Protein AF-A0A7C1R530-F1 (afdb_monomer)

Secondary structure (DSSP, 8-state):
--EEEEEEE-TTS-EEEEEEEE--SEEEEESSSS------S-GGGSPP-SSPPTT-EEEE---PPPP-TTS-HHHHHHHHHHHHHHTT-GGG-S--SS-TT----SS-EEEE--SS-EEEE-SS-EEEE-TT-EEEE-

Sequence (138 aa):
MSKRFVTGHNEEGKSIVAYKGDTSFQMWVTDRSPADNKDKNDAAKRKVRLEPPSNGSKFAYFQVFPEDPSRSVEDIEKETAAGFASIDADHCRPDTTRDPRMHTTKTVDYIILLEGEVTLLLDEEEVELKPFDVVVQR

Mean predicted aligned error: 3.33 Å

Foldseek 3Di:
DAKAWDWAADPVRDIDGLDIGHADQWRAKAQAPVGDRPDSDGRSPDQAAPDGHVNMDTDGDDDDDDDDPVDDQVNQLVVLCVVCVSRVRNVQPPDQPPHSNDGHDPDWDKDFAADDWDWDDDPPDIDIDDHGDIDTHD

Radius of gyration: 17.55 Å; Cα contacts (8 Å, |Δi|>4): 190; chains: 1; bounding box: 40×26×50 Å

Structure (mmCIF, N/CA/C/O backbone):
data_AF-A0A7C1R530-F1
#
_entry.id   AF-A0A7C1R530-F1
#
loop_
_atom_site.group_PDB
_atom_site.id
_atom_site.type_symbol
_atom_site.label_atom_id
_atom_site.label_alt_id
_atom_site.label_comp_id
_atom_site.label_asym_id
_atom_site.label_entity_id
_atom_site.label_seq_id
_atom_site.pdbx_PDB_ins_code
_atom_site.Cartn_x
_atom_site.Cartn_y
_atom_site.Cartn_z
_atom_site.occupancy
_atom_site.B_iso_or_equiv
_atom_site.auth_seq_id
_atom_site.auth_comp_id
_atom_site.auth_asym_id
_atom_site.auth_atom_id
_atom_site.pdbx_PDB_model_num
ATOM 1 N N . MET A 1 1 ? 10.768 -6.968 14.058 1.00 65.12 1 MET A N 1
ATOM 2 C CA . MET A 1 1 ? 9.602 -6.609 13.224 1.00 65.12 1 MET A CA 1
ATOM 3 C C . MET A 1 1 ? 8.843 -5.478 13.894 1.00 65.12 1 MET A C 1
ATOM 5 O O . MET A 1 1 ? 8.700 -5.505 15.116 1.00 65.12 1 MET A O 1
ATOM 9 N N . SER A 1 2 ? 8.412 -4.483 13.120 1.00 87.31 2 SER A N 1
ATOM 10 C CA . SER A 1 2 ? 7.569 -3.384 13.602 1.00 87.31 2 SER A CA 1
ATOM 11 C C . SER A 1 2 ? 6.180 -3.898 14.020 1.00 87.31 2 SER A C 1
ATOM 13 O O . SER A 1 2 ? 5.753 -4.982 13.623 1.00 87.31 2 SER A O 1
ATOM 15 N N . LYS A 1 3 ? 5.486 -3.151 14.886 1.00 94.19 3 LYS A N 1
ATOM 16 C CA . LYS A 1 3 ? 4.165 -3.523 15.421 1.00 94.19 3 LYS A CA 1
ATOM 17 C C . LYS A 1 3 ? 3.068 -2.644 14.825 1.00 94.19 3 LYS A C 1
ATOM 19 O O . LYS A 1 3 ? 3.285 -1.458 14.598 1.00 94.19 3 LYS A O 1
ATOM 24 N N . ARG A 1 4 ? 1.881 -3.222 14.637 1.00 95.44 4 ARG A N 1
ATOM 25 C CA . ARG A 1 4 ? 0.640 -2.532 14.269 1.00 95.44 4 ARG A CA 1
ATOM 26 C C . ARG A 1 4 ? -0.288 -2.464 15.478 1.00 95.44 4 ARG A C 1
ATOM 28 O O . ARG A 1 4 ? -0.547 -3.480 16.127 1.00 95.44 4 ARG A O 1
ATOM 35 N N . PHE A 1 5 ? -0.828 -1.280 15.738 1.00 95.88 5 PHE A N 1
ATOM 36 C CA . PHE A 1 5 ? -1.824 -1.044 16.778 1.00 95.88 5 PHE A CA 1
ATOM 37 C C . PHE A 1 5 ? -3.069 -0.439 16.137 1.00 95.88 5 PHE A C 1
ATOM 39 O O . PHE A 1 5 ? -2.961 0.520 15.378 1.00 95.88 5 PHE A O 1
ATOM 46 N N . VAL A 1 6 ? -4.236 -0.998 16.442 1.00 95.94 6 VAL A N 1
ATOM 47 C CA . VAL A 1 6 ? -5.533 -0.467 16.007 1.00 95.94 6 VAL A CA 1
ATOM 48 C C . VAL A 1 6 ? -6.269 0.009 17.244 1.00 95.94 6 VAL A C 1
ATOM 50 O O . VAL A 1 6 ? -6.357 -0.718 18.239 1.00 95.94 6 VAL A O 1
ATOM 53 N N . THR A 1 7 ? -6.775 1.233 17.194 1.00 96.12 7 THR A N 1
ATOM 54 C CA . THR A 1 7 ? -7.539 1.829 18.286 1.00 96.12 7 THR A CA 1
ATOM 55 C C . THR A 1 7 ? -9.036 1.604 18.094 1.00 96.12 7 THR A C 1
ATOM 57 O O . THR A 1 7 ? -9.510 1.292 17.005 1.00 96.12 7 THR A O 1
ATOM 60 N N . GLY A 1 8 ? -9.790 1.740 19.176 1.00 95.38 8 GLY A N 1
ATOM 61 C CA . GLY A 1 8 ? -11.247 1.685 19.168 1.00 95.38 8 GLY A CA 1
ATOM 62 C C . GLY A 1 8 ? -11.802 2.229 20.476 1.00 95.38 8 GLY A C 1
ATOM 63 O O . GLY A 1 8 ? -11.065 2.843 21.248 1.00 95.38 8 GLY A O 1
ATOM 64 N N . HIS A 1 9 ? -13.080 1.972 20.745 1.00 96.00 9 HIS A N 1
ATOM 65 C CA . HIS A 1 9 ? -13.728 2.350 22.000 1.00 96.00 9 HIS A CA 1
ATOM 66 C C . HIS A 1 9 ? -14.241 1.108 22.740 1.00 96.00 9 HIS A C 1
ATOM 68 O O . HIS A 1 9 ? -14.739 0.169 22.112 1.00 96.00 9 HIS A O 1
ATOM 74 N N . ASN A 1 10 ? -14.117 1.096 24.069 1.00 94.12 10 ASN A N 1
ATOM 75 C CA . ASN A 1 10 ? -14.762 0.091 24.919 1.00 94.12 10 ASN A CA 1
ATOM 76 C C . ASN A 1 10 ? -16.272 0.388 25.094 1.00 94.12 10 ASN A C 1
ATOM 78 O O . ASN A 1 10 ? -16.799 1.335 24.512 1.00 94.12 10 ASN A O 1
ATOM 82 N N . GLU A 1 11 ? -16.978 -0.410 25.900 1.00 95.00 11 GLU A N 1
ATOM 83 C CA . GLU A 1 11 ? -18.425 -0.245 26.146 1.00 95.00 11 GLU A CA 1
ATOM 84 C C . GLU A 1 11 ? -18.788 1.075 26.852 1.00 95.00 11 GLU A C 1
ATOM 86 O O . GLU A 1 11 ? -19.899 1.569 26.694 1.00 95.00 11 GLU A O 1
ATOM 91 N N . GLU A 1 12 ? -17.839 1.688 27.563 1.00 96.81 12 GLU A N 1
ATOM 92 C CA . GLU A 1 12 ? -17.991 2.999 28.212 1.00 96.81 12 GLU A CA 1
ATOM 93 C C . GLU A 1 12 ? -17.655 4.174 27.275 1.00 96.81 12 GLU A C 1
ATOM 95 O O . GLU A 1 12 ? -17.649 5.328 27.703 1.00 96.81 12 GLU A O 1
ATOM 100 N N . GLY A 1 13 ? -17.314 3.905 26.011 1.00 95.38 13 GLY A N 1
ATOM 101 C CA . GLY A 1 13 ? -16.901 4.933 25.056 1.00 95.38 13 GLY A CA 1
ATOM 102 C C . GLY A 1 13 ? -15.483 5.473 25.277 1.00 95.38 13 GLY A C 1
ATOM 103 O O . GLY A 1 13 ? -15.148 6.525 24.740 1.00 95.38 13 GLY A O 1
ATOM 104 N N . LYS A 1 14 ? -14.628 4.782 26.044 1.00 97.31 14 LYS A N 1
ATOM 105 C CA . LYS A 1 14 ? -13.222 5.169 26.260 1.00 97.31 14 LYS A CA 1
ATOM 106 C C . LYS A 1 14 ? -12.313 4.583 25.184 1.00 97.31 14 LYS A C 1
ATOM 108 O O . LYS A 1 14 ? -12.453 3.410 24.832 1.00 97.31 14 LYS A O 1
ATOM 113 N N . SER A 1 15 ? -11.349 5.374 24.714 1.00 96.88 15 SER A N 1
ATOM 114 C CA . SER A 1 15 ? -10.359 4.951 23.719 1.00 96.88 15 SER A CA 1
ATOM 115 C C . SER A 1 15 ? -9.428 3.865 24.260 1.00 96.88 15 SER A C 1
ATOM 117 O O . SER A 1 15 ? -8.864 4.003 25.345 1.00 96.88 15 SER A O 1
ATOM 119 N N . ILE A 1 16 ? -9.233 2.801 23.485 1.00 96.81 16 ILE A N 1
ATOM 120 C CA . ILE A 1 16 ? -8.387 1.650 23.831 1.00 96.81 16 ILE A CA 1
ATOM 121 C C . ILE A 1 16 ? -7.582 1.170 22.620 1.00 96.81 16 ILE A C 1
ATOM 123 O O . ILE A 1 16 ? -7.911 1.489 21.477 1.00 96.81 16 ILE A O 1
ATOM 127 N N . VAL A 1 17 ? -6.561 0.342 22.860 1.00 96.94 17 VAL A N 1
ATOM 128 C CA . VAL A 1 17 ? -5.971 -0.510 21.817 1.00 96.94 17 VAL A CA 1
ATOM 129 C C . VAL A 1 17 ? -6.893 -1.715 21.627 1.00 96.94 17 VAL A C 1
ATOM 131 O O . VAL A 1 17 ? -6.943 -2.598 22.479 1.00 96.94 17 VAL A O 1
ATOM 134 N N . ALA A 1 18 ? -7.636 -1.732 20.523 1.00 94.38 18 ALA A N 1
ATOM 135 C CA . ALA A 1 18 ? -8.553 -2.813 20.167 1.00 94.38 18 ALA A CA 1
ATOM 136 C C . ALA A 1 18 ? -7.820 -4.018 19.558 1.00 94.38 18 ALA A C 1
ATOM 138 O O . ALA A 1 18 ? -8.258 -5.156 19.713 1.00 94.38 18 ALA A O 1
ATOM 139 N N . TYR A 1 19 ? -6.685 -3.783 18.892 1.00 94.19 19 TYR A N 1
ATOM 140 C CA . TYR A 1 19 ? -5.850 -4.844 18.339 1.00 94.19 19 TYR A CA 1
ATOM 141 C C . TYR A 1 19 ? -4.363 -4.482 18.397 1.00 94.19 19 TYR A C 1
ATOM 143 O O . TYR A 1 19 ? -3.969 -3.345 18.130 1.00 94.19 19 TYR A O 1
ATOM 151 N N . LYS A 1 20 ? -3.534 -5.484 18.706 1.00 95.12 20 LYS A N 1
ATOM 152 C CA . LYS A 1 20 ? -2.071 -5.434 18.647 1.00 95.12 20 LYS A CA 1
ATOM 153 C C . LYS A 1 20 ? -1.582 -6.614 17.816 1.00 95.12 20 LYS A C 1
ATOM 155 O O . LYS A 1 20 ? -1.865 -7.760 18.157 1.00 95.12 20 LYS A O 1
ATOM 160 N N . GLY A 1 21 ? -0.806 -6.334 16.778 1.00 92.31 21 GLY A N 1
ATOM 161 C CA . GLY A 1 21 ? -0.208 -7.357 15.926 1.00 92.31 21 GLY A CA 1
ATOM 162 C C . GLY A 1 21 ? 1.085 -6.887 15.283 1.00 92.31 21 GLY A C 1
ATOM 163 O O . GLY A 1 21 ? 1.625 -5.835 15.632 1.00 92.31 21 GLY A O 1
ATOM 164 N N . ASP A 1 22 ? 1.593 -7.687 14.359 1.00 93.62 22 ASP A N 1
ATOM 165 C CA . ASP A 1 22 ? 2.741 -7.323 13.535 1.00 93.62 22 ASP A CA 1
ATOM 166 C C . ASP A 1 22 ? 2.301 -6.478 12.333 1.00 93.62 22 ASP A C 1
ATOM 168 O O . ASP A 1 22 ? 1.120 -6.443 11.963 1.00 93.62 22 ASP A O 1
ATOM 172 N N . THR A 1 23 ? 3.247 -5.738 11.761 1.00 93.38 23 THR A N 1
ATOM 173 C CA . THR A 1 23 ? 3.058 -5.084 10.465 1.00 93.38 23 THR A CA 1
ATOM 174 C C . THR A 1 23 ? 2.944 -6.128 9.356 1.00 93.38 23 THR A C 1
ATOM 176 O O . THR A 1 23 ? 3.496 -7.225 9.442 1.00 93.38 23 THR A O 1
ATOM 179 N N . SER A 1 24 ? 2.182 -5.804 8.316 1.00 92.62 24 SER A N 1
ATOM 180 C CA . SER A 1 24 ? 2.013 -6.654 7.137 1.00 92.62 24 SER A CA 1
ATOM 181 C C . SER A 1 24 ? 1.786 -5.785 5.904 1.00 92.62 24 SER A C 1
ATOM 183 O O . SER A 1 24 ? 1.540 -4.588 6.051 1.00 92.62 24 SER A O 1
ATOM 185 N N . PHE A 1 25 ? 1.816 -6.385 4.710 1.00 93.94 25 PHE A N 1
ATOM 186 C CA . PHE A 1 25 ? 1.583 -5.664 3.454 1.00 93.94 25 PHE A CA 1
ATOM 187 C C . PHE A 1 25 ? 0.311 -4.804 3.490 1.00 93.94 25 PHE A C 1
ATOM 189 O O . PHE A 1 25 ? 0.342 -3.627 3.145 1.00 93.94 25 PHE A O 1
ATOM 196 N N . GLN A 1 26 ? -0.806 -5.378 3.944 1.00 95.94 26 GLN A N 1
ATOM 197 C CA . GLN A 1 26 ? -2.083 -4.684 4.088 1.00 95.94 26 GLN A CA 1
ATOM 198 C C . GLN A 1 26 ? -2.278 -4.272 5.547 1.00 95.94 26 GLN A C 1
ATOM 200 O O . GLN A 1 26 ? -2.448 -5.114 6.423 1.00 95.94 26 GLN A O 1
ATOM 205 N N . MET A 1 27 ? -2.275 -2.972 5.820 1.00 96.25 27 MET A N 1
ATOM 206 C CA . MET A 1 27 ? -2.340 -2.452 7.186 1.00 96.25 27 MET A CA 1
ATOM 207 C C . MET A 1 27 ? -3.760 -2.088 7.610 1.00 96.25 27 MET A C 1
ATOM 209 O O . MET A 1 27 ? -4.125 -2.336 8.762 1.00 96.25 27 MET A O 1
ATOM 213 N N . TRP A 1 28 ? -4.560 -1.526 6.700 1.00 97.12 28 TRP A N 1
ATOM 214 C CA . TRP A 1 28 ? -5.978 -1.230 6.919 1.00 97.12 28 TRP A CA 1
ATOM 215 C C . TRP A 1 28 ? -6.709 -1.013 5.590 1.00 97.12 28 TRP A C 1
ATOM 217 O O . TRP A 1 28 ? -6.091 -0.609 4.606 1.00 97.12 28 TRP A O 1
ATOM 227 N N . VAL A 1 29 ? -8.021 -1.250 5.564 1.00 97.56 29 VAL A N 1
ATOM 228 C CA . VAL A 1 29 ? -8.885 -0.980 4.405 1.00 97.56 29 VAL A CA 1
ATOM 229 C C . VAL A 1 29 ? -10.197 -0.382 4.903 1.00 97.56 29 VAL A C 1
ATOM 231 O O . VAL A 1 29 ? -10.737 -0.835 5.910 1.00 97.56 29 VAL A O 1
ATOM 234 N N . THR A 1 30 ? -10.719 0.617 4.201 1.00 97.38 30 THR A N 1
ATOM 235 C CA . THR A 1 30 ? -12.069 1.142 4.419 1.00 97.38 30 THR A CA 1
ATOM 236 C C . THR A 1 30 ? -12.903 0.932 3.165 1.00 97.38 30 THR A C 1
ATOM 238 O O . THR A 1 30 ? -12.395 1.031 2.051 1.00 97.38 30 THR A O 1
ATOM 241 N N . ASP A 1 31 ? -14.187 0.632 3.345 1.00 96.06 31 ASP A N 1
ATOM 242 C CA . ASP A 1 31 ? -15.103 0.361 2.231 1.00 96.06 31 ASP A CA 1
ATOM 243 C C . ASP A 1 31 ? -15.744 1.629 1.652 1.00 96.06 31 ASP A C 1
ATOM 245 O O . ASP A 1 31 ? -16.386 1.579 0.609 1.00 96.06 31 ASP A O 1
ATOM 249 N N . ARG A 1 32 ? -15.604 2.768 2.341 1.00 95.94 32 ARG A N 1
ATOM 250 C CA . ARG A 1 32 ? -16.170 4.053 1.928 1.00 95.94 32 ARG A CA 1
ATOM 251 C C . ARG A 1 32 ? -15.466 5.234 2.593 1.00 95.94 32 ARG A C 1
ATOM 253 O O . ARG A 1 32 ? -14.871 5.092 3.660 1.00 95.94 32 ARG A O 1
ATOM 260 N N . SER A 1 33 ? -15.674 6.412 2.020 1.00 94.94 33 SER A N 1
ATOM 261 C CA . SER A 1 33 ? -15.358 7.712 2.592 1.00 94.94 33 SER A CA 1
ATOM 262 C C . SER A 1 33 ? -16.648 8.544 2.692 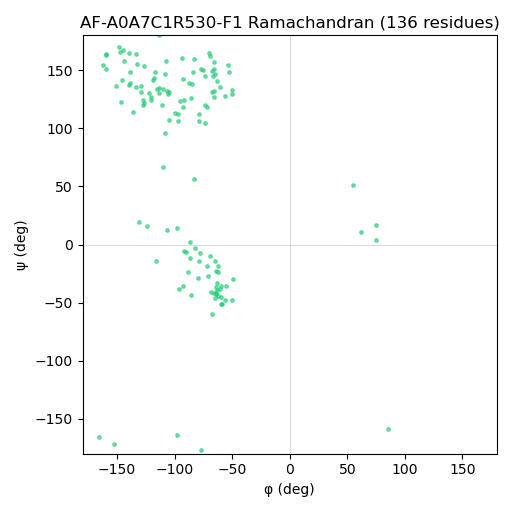1.00 94.94 33 SER A C 1
ATOM 264 O O . SER A 1 33 ? -17.333 8.702 1.675 1.00 94.94 33 SER A O 1
ATOM 266 N N . PRO A 1 34 ? -17.029 9.052 3.884 1.00 95.88 34 PRO A N 1
ATOM 267 C CA . PRO A 1 34 ? -16.352 8.895 5.178 1.00 95.88 34 PRO A CA 1
ATOM 268 C C . PRO A 1 34 ? -16.361 7.454 5.717 1.00 95.88 34 PRO A C 1
ATOM 270 O O . PRO A 1 34 ? -17.346 6.726 5.563 1.00 95.88 34 PRO A O 1
ATOM 273 N N . ALA A 1 35 ? -15.272 7.066 6.386 1.00 95.62 35 ALA A N 1
ATOM 274 C CA . ALA A 1 35 ? -15.081 5.720 6.927 1.00 95.62 35 ALA A CA 1
ATOM 275 C C . ALA A 1 35 ? -16.077 5.366 8.049 1.00 95.62 35 ALA A C 1
ATOM 277 O O . ALA A 1 35 ? -16.539 6.231 8.796 1.00 95.62 35 ALA A O 1
ATOM 278 N N . ASP A 1 36 ? -16.386 4.072 8.188 1.00 93.38 36 ASP A N 1
ATOM 279 C CA . ASP A 1 36 ? -17.129 3.531 9.330 1.00 93.38 36 ASP A CA 1
ATOM 280 C C . ASP A 1 36 ? -16.167 2.962 10.378 1.00 93.38 36 ASP A C 1
ATOM 282 O O . ASP A 1 36 ? -15.519 1.946 10.145 1.00 93.38 36 ASP A O 1
ATOM 286 N N . ASN A 1 37 ? -16.097 3.602 11.544 1.00 93.31 37 ASN A N 1
ATOM 287 C CA . ASN A 1 37 ? -15.233 3.175 12.650 1.00 93.31 37 ASN A CA 1
ATOM 288 C C . ASN A 1 37 ? -15.986 2.358 13.717 1.00 93.31 37 ASN A C 1
ATOM 290 O O . ASN A 1 37 ? -15.495 2.210 14.837 1.00 93.31 37 ASN A O 1
ATOM 294 N N . LYS A 1 38 ? -17.206 1.883 13.419 1.00 89.38 38 LYS A N 1
ATOM 295 C CA . LYS A 1 38 ? -17.996 1.049 14.342 1.00 89.38 38 LYS A CA 1
ATOM 296 C C . LYS A 1 38 ? -17.703 -0.440 14.194 1.00 89.38 38 LYS A C 1
ATOM 298 O O . LYS A 1 38 ? -17.954 -1.192 15.136 1.00 89.38 38 LYS A O 1
ATOM 303 N N . ASP A 1 39 ? -17.208 -0.864 13.032 1.00 85.88 39 ASP A N 1
ATOM 304 C CA . ASP A 1 39 ? -16.796 -2.248 12.823 1.00 85.88 39 ASP A CA 1
ATOM 305 C C . ASP A 1 39 ? -15.589 -2.566 13.717 1.00 85.88 39 ASP A C 1
ATOM 307 O O . ASP A 1 39 ? -14.590 -1.849 13.730 1.00 85.88 39 ASP A O 1
ATOM 311 N N . LYS A 1 40 ? -15.709 -3.639 14.502 1.00 87.75 40 LYS A N 1
ATOM 312 C CA . LYS A 1 40 ? -14.666 -4.107 15.424 1.00 87.75 40 LYS A CA 1
ATOM 313 C C . LYS A 1 40 ? -13.738 -5.133 14.773 1.00 87.75 40 LYS A C 1
ATOM 315 O O . LYS A 1 40 ? -12.774 -5.567 15.404 1.00 87.75 40 LYS A O 1
ATOM 320 N N . ASN A 1 41 ? -14.031 -5.554 13.544 1.00 90.31 41 ASN A N 1
ATOM 321 C CA . ASN A 1 41 ? -13.192 -6.484 12.812 1.00 90.31 41 ASN A CA 1
ATOM 322 C C . ASN A 1 41 ? -11.917 -5.803 12.314 1.00 90.31 41 ASN A C 1
ATOM 324 O O . ASN A 1 41 ? -11.899 -4.643 11.910 1.00 90.31 41 ASN A O 1
ATOM 328 N N . ASP A 1 42 ? -10.831 -6.568 12.302 1.00 92.62 42 ASP A N 1
ATOM 329 C CA . ASP A 1 42 ? -9.565 -6.117 11.741 1.00 92.62 42 ASP A CA 1
ATOM 330 C C . ASP A 1 42 ? -9.645 -6.103 10.212 1.00 92.62 42 ASP A C 1
ATOM 332 O O . ASP A 1 42 ? -9.580 -7.151 9.558 1.00 92.62 42 ASP A O 1
ATOM 336 N N . ALA A 1 43 ? -9.762 -4.904 9.644 1.00 94.44 43 ALA A N 1
ATOM 337 C CA . ALA A 1 43 ? -9.925 -4.720 8.213 1.00 94.44 43 ALA A CA 1
ATOM 338 C C . ALA A 1 43 ? -8.735 -5.236 7.394 1.00 94.44 43 ALA A C 1
ATOM 340 O O . ALA A 1 43 ? -8.915 -5.503 6.212 1.00 94.44 43 ALA A O 1
ATOM 341 N N . ALA A 1 44 ? -7.555 -5.444 7.987 1.00 93.94 44 ALA A N 1
ATOM 342 C CA . ALA A 1 44 ? -6.420 -6.026 7.273 1.00 93.94 44 ALA A CA 1
ATOM 343 C C . ALA A 1 44 ? -6.572 -7.523 6.971 1.00 93.94 44 ALA A C 1
ATOM 345 O O . ALA A 1 44 ? -5.884 -8.020 6.085 1.00 93.94 44 ALA A O 1
ATOM 346 N N . LYS A 1 45 ? -7.470 -8.244 7.660 1.00 93.06 45 LYS A N 1
ATOM 347 C CA . LYS A 1 45 ? -7.660 -9.697 7.474 1.00 93.06 45 LYS A CA 1
ATOM 348 C C . LYS A 1 45 ? -8.474 -10.073 6.234 1.00 93.06 45 LYS A C 1
ATOM 350 O O . LYS A 1 45 ? -8.606 -11.258 5.933 1.00 93.06 45 LYS A O 1
ATOM 355 N N . ARG A 1 46 ? -9.056 -9.096 5.535 1.00 93.50 46 ARG A N 1
ATOM 356 C CA . ARG A 1 46 ? -9.798 -9.335 4.288 1.00 93.50 46 ARG A CA 1
ATOM 357 C C . ARG A 1 46 ? -8.853 -9.750 3.154 1.00 93.50 46 ARG A C 1
ATOM 359 O O . ARG A 1 46 ? -7.649 -9.504 3.235 1.00 93.50 46 ARG A O 1
ATOM 366 N N . LYS A 1 47 ? -9.402 -10.345 2.084 1.00 94.69 47 LYS A N 1
ATOM 367 C CA . LYS A 1 47 ? -8.634 -10.719 0.879 1.00 94.69 47 LYS A CA 1
ATOM 368 C C . LYS A 1 47 ? -7.812 -9.518 0.400 1.00 94.69 47 LYS A C 1
ATOM 370 O O . LYS A 1 47 ? -8.357 -8.427 0.247 1.00 94.69 47 LYS A O 1
ATOM 375 N N . VAL A 1 48 ? -6.519 -9.735 0.170 1.00 95.94 48 VAL A N 1
ATOM 376 C CA . VAL A 1 48 ? -5.629 -8.700 -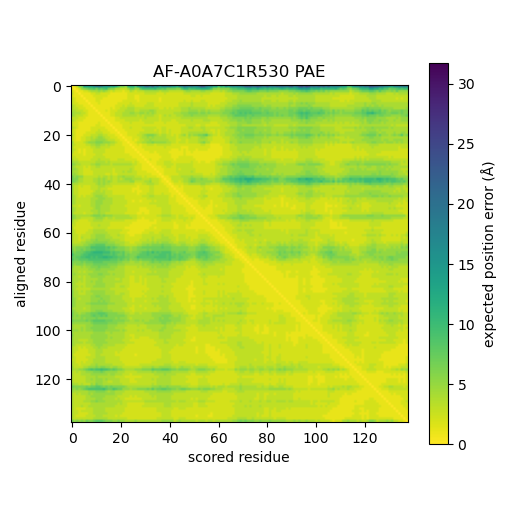0.361 1.00 95.94 48 VAL A CA 1
ATOM 377 C C . VAL A 1 48 ? -6.030 -8.385 -1.801 1.00 95.94 48 VAL A C 1
ATOM 379 O O . VAL A 1 48 ? -6.230 -9.279 -2.622 1.00 95.94 48 VAL A O 1
ATOM 382 N N . ARG A 1 49 ? -6.159 -7.092 -2.078 1.00 96.25 49 ARG A N 1
ATOM 383 C CA . ARG A 1 49 ? -6.422 -6.486 -3.389 1.00 96.25 49 ARG A CA 1
ATOM 384 C C . ARG A 1 49 ? -5.357 -5.434 -3.640 1.00 96.25 49 ARG A C 1
ATOM 386 O O . ARG A 1 49 ? -4.836 -4.887 -2.666 1.00 96.25 49 ARG A O 1
ATOM 393 N N . LEU A 1 50 ? -5.038 -5.127 -4.895 1.00 95.94 50 LEU A N 1
ATOM 394 C CA . LEU A 1 50 ? -4.185 -3.975 -5.196 1.00 95.94 50 LEU A CA 1
ATOM 395 C C . LEU A 1 50 ? -4.925 -2.675 -4.858 1.00 95.94 50 LEU A C 1
ATOM 397 O O . LEU A 1 50 ? -4.493 -1.944 -3.965 1.00 95.94 50 LEU A O 1
ATOM 401 N N . GLU A 1 51 ? -6.071 -2.475 -5.508 1.00 96.75 51 GLU A N 1
ATOM 402 C CA . GLU A 1 51 ? -6.950 -1.317 -5.361 1.00 96.75 51 GLU A CA 1
ATOM 403 C C . GLU A 1 51 ? -7.792 -1.380 -4.070 1.00 96.75 51 GLU A C 1
ATOM 405 O O . GLU A 1 51 ? -8.127 -2.471 -3.587 1.00 96.75 51 GLU A O 1
ATOM 410 N N . PRO A 1 52 ? -8.164 -0.224 -3.493 1.00 96.88 52 PRO A N 1
ATOM 411 C CA . PRO A 1 52 ? -9.166 -0.169 -2.438 1.00 96.88 52 PRO A CA 1
ATOM 412 C C . PRO A 1 52 ? -10.575 -0.484 -2.983 1.00 96.88 52 PRO A C 1
ATOM 414 O O . PRO A 1 52 ? -10.813 -0.413 -4.190 1.00 96.88 52 PRO A O 1
ATOM 417 N N . PRO A 1 53 ? -11.551 -0.776 -2.102 1.00 96.25 53 PRO A N 1
ATOM 418 C CA . PRO A 1 53 ? -12.964 -0.765 -2.474 1.00 96.25 53 PRO A CA 1
ATOM 419 C C . PRO A 1 53 ? -13.377 0.565 -3.121 1.00 96.25 53 PRO A C 1
ATOM 421 O O . PRO A 1 53 ? -12.796 1.615 -2.835 1.00 96.25 53 PRO A O 1
ATOM 424 N N . SER A 1 54 ? -14.417 0.545 -3.958 1.00 95.19 54 SER A N 1
ATOM 425 C CA . SER A 1 54 ? -14.941 1.762 -4.589 1.00 95.19 54 SER A CA 1
ATOM 426 C C . SER A 1 54 ? -15.337 2.807 -3.539 1.00 95.19 54 SER A C 1
ATOM 428 O O . SER A 1 54 ? -16.104 2.507 -2.630 1.00 95.19 54 SER A O 1
ATOM 430 N N . ASN A 1 55 ? -14.833 4.039 -3.685 1.00 95.19 55 ASN A N 1
ATOM 431 C CA . ASN A 1 55 ? -14.988 5.136 -2.715 1.00 95.19 55 ASN A CA 1
ATOM 432 C C . ASN A 1 55 ? -14.360 4.862 -1.328 1.00 95.19 55 ASN A C 1
ATOM 434 O O . ASN A 1 55 ? -14.619 5.599 -0.382 1.00 95.19 55 ASN A O 1
ATOM 438 N N . GLY A 1 56 ? -13.563 3.805 -1.188 1.00 97.06 56 GLY A N 1
ATOM 439 C CA . GLY A 1 56 ? -12.864 3.425 0.033 1.00 97.06 56 GLY A CA 1
ATOM 440 C C . GLY A 1 56 ? -11.411 3.894 0.068 1.00 97.06 56 GLY A C 1
ATOM 441 O O . GLY A 1 56 ? -10.982 4.746 -0.708 1.00 97.06 56 GLY A O 1
ATOM 442 N N . SER A 1 57 ? -10.634 3.313 0.978 1.00 97.62 57 SER A N 1
ATOM 443 C CA . SER A 1 57 ? -9.194 3.556 1.083 1.00 97.62 57 SER A CA 1
ATOM 444 C C . SER A 1 57 ? -8.444 2.295 1.485 1.00 97.62 57 SER A C 1
ATOM 446 O O . SER A 1 57 ? -9.010 1.377 2.080 1.00 97.62 57 SER A O 1
ATOM 448 N N . LYS A 1 58 ? -7.149 2.254 1.177 1.00 97.62 58 LYS A N 1
ATOM 449 C CA . LYS A 1 58 ? -6.236 1.189 1.585 1.00 97.62 58 LYS A CA 1
ATOM 450 C C . LYS A 1 58 ? -4.962 1.823 2.121 1.00 97.62 58 LYS A C 1
ATOM 452 O O . LYS A 1 58 ? -4.426 2.748 1.525 1.00 97.62 58 LYS A O 1
ATOM 457 N N . PHE A 1 59 ? -4.479 1.301 3.238 1.00 97.62 59 PHE A N 1
ATOM 458 C CA . PHE A 1 59 ? -3.166 1.615 3.779 1.00 97.62 59 PHE A CA 1
ATOM 459 C C . PHE A 1 59 ? -2.286 0.374 3.645 1.00 97.62 59 PHE A C 1
ATOM 461 O O . PHE A 1 59 ? -2.628 -0.689 4.175 1.00 97.62 59 PHE A O 1
ATOM 468 N N . ALA A 1 60 ? -1.178 0.503 2.918 1.00 96.44 60 ALA A N 1
ATOM 469 C CA . ALA A 1 60 ? -0.210 -0.563 2.696 1.00 96.44 60 ALA A CA 1
ATOM 470 C C . ALA A 1 60 ? 1.155 -0.202 3.293 1.00 96.44 60 ALA A C 1
ATOM 472 O O . ALA A 1 60 ? 1.529 0.967 3.341 1.00 96.44 60 ALA A O 1
ATOM 473 N N . TYR A 1 61 ? 1.885 -1.218 3.746 1.00 95.56 61 TYR A N 1
ATOM 474 C CA . TYR A 1 61 ? 3.240 -1.094 4.277 1.00 95.56 61 TYR A CA 1
ATOM 475 C C . TYR A 1 61 ? 4.088 -2.224 3.712 1.00 95.56 61 TYR A C 1
ATOM 477 O O . TYR A 1 61 ? 3.839 -3.392 4.005 1.00 95.56 61 TYR A O 1
ATOM 485 N N . PHE A 1 62 ? 5.077 -1.898 2.892 1.00 94.69 62 PHE A N 1
ATOM 486 C CA . PHE A 1 62 ? 5.862 -2.905 2.196 1.00 94.69 62 PHE A CA 1
ATOM 487 C C . PHE A 1 62 ? 7.299 -2.457 1.993 1.00 94.69 62 PHE A C 1
ATOM 489 O O . PHE A 1 62 ? 7.636 -1.289 2.165 1.00 94.69 62 PHE A O 1
ATOM 496 N N . GLN A 1 63 ? 8.131 -3.429 1.648 1.00 93.81 63 GLN A N 1
ATOM 497 C CA . GLN A 1 63 ? 9.528 -3.231 1.326 1.00 93.81 63 GLN A CA 1
ATOM 498 C C . GLN A 1 63 ? 9.729 -3.565 -0.147 1.00 93.81 63 GLN A C 1
ATOM 500 O O . GLN A 1 63 ? 9.232 -4.586 -0.627 1.00 93.81 63 GLN A O 1
ATOM 505 N N . VAL A 1 64 ? 10.466 -2.708 -0.842 1.00 93.56 64 VAL A N 1
ATOM 506 C CA . VAL A 1 64 ? 11.022 -3.018 -2.156 1.00 93.56 64 VAL A CA 1
ATOM 507 C C . VAL A 1 64 ? 12.411 -3.595 -1.916 1.00 93.56 64 VAL A C 1
ATOM 509 O O . VAL A 1 64 ? 13.221 -2.998 -1.207 1.00 93.56 64 VAL A O 1
ATOM 512 N N . PHE A 1 65 ? 12.659 -4.794 -2.433 1.00 92.19 65 PHE A N 1
ATOM 513 C CA . PHE A 1 65 ? 13.984 -5.402 -2.365 1.00 92.19 65 PHE A CA 1
ATOM 514 C C . PHE A 1 65 ? 14.847 -4.890 -3.522 1.00 92.19 65 PHE A C 1
ATOM 516 O O . PHE A 1 65 ? 14.296 -4.624 -4.593 1.00 92.19 65 PHE A O 1
ATOM 523 N N . PRO A 1 66 ? 16.174 -4.770 -3.331 1.00 91.81 66 PRO A N 1
ATOM 524 C CA . PRO A 1 66 ? 17.089 -4.458 -4.420 1.00 91.81 66 PRO A CA 1
ATOM 525 C C . PRO A 1 66 ? 16.909 -5.419 -5.592 1.00 91.81 66 PRO A C 1
ATOM 527 O O . PRO A 1 66 ? 16.575 -6.593 -5.401 1.00 91.81 66 PRO A O 1
ATOM 530 N N . GLU A 1 67 ? 17.152 -4.921 -6.799 1.00 89.62 67 GLU A N 1
ATOM 531 C CA . GLU A 1 67 ? 17.101 -5.761 -7.986 1.00 89.62 67 GLU A CA 1
ATOM 532 C C . GLU A 1 67 ? 18.173 -6.850 -7.933 1.00 89.62 67 GLU A C 1
ATOM 534 O O . GLU A 1 67 ? 19.306 -6.621 -7.504 1.00 89.62 67 GLU A O 1
ATOM 539 N N . ASP A 1 68 ? 17.803 -8.048 -8.381 1.00 91.62 68 ASP A N 1
ATOM 540 C CA . ASP A 1 68 ? 18.736 -9.152 -8.556 1.00 91.62 68 ASP A CA 1
ATOM 541 C C . ASP A 1 68 ? 19.165 -9.201 -10.031 1.00 91.62 68 ASP A C 1
ATOM 543 O O . ASP A 1 68 ? 18.373 -9.633 -10.877 1.00 91.62 68 ASP A O 1
ATOM 547 N N . PRO A 1 69 ? 20.402 -8.786 -10.360 1.00 91.00 69 PRO A N 1
ATOM 548 C CA . PRO A 1 69 ? 20.867 -8.693 -11.742 1.00 91.00 69 PRO A CA 1
ATOM 549 C C . PRO A 1 69 ? 21.040 -10.062 -12.412 1.00 91.00 69 PRO A C 1
ATOM 551 O O . PRO A 1 69 ? 21.280 -10.126 -13.615 1.00 91.00 69 PRO A O 1
ATOM 554 N N . SER A 1 70 ? 20.958 -11.164 -11.657 1.00 94.12 70 SER A N 1
ATOM 555 C CA . SER A 1 70 ? 21.029 -12.517 -12.217 1.00 94.12 70 SER A CA 1
ATOM 556 C C . SER A 1 70 ? 19.714 -12.978 -12.851 1.00 94.12 70 SER A C 1
ATOM 558 O O . SER A 1 70 ? 19.698 -13.970 -13.583 1.00 94.12 70 SER A O 1
ATOM 560 N N . ARG A 1 71 ? 18.610 -12.274 -12.582 1.00 93.00 71 ARG A N 1
ATOM 561 C CA . ARG A 1 71 ? 17.276 -12.643 -13.055 1.00 93.00 71 ARG A CA 1
ATOM 562 C C . ARG A 1 71 ? 17.021 -12.114 -14.459 1.00 93.00 71 ARG A C 1
ATOM 564 O O . ARG A 1 71 ? 17.338 -10.970 -14.773 1.00 93.00 71 ARG A O 1
ATOM 571 N N . SER A 1 72 ? 16.404 -12.941 -15.300 1.00 94.50 72 SER A N 1
ATOM 572 C CA . SER A 1 72 ? 15.991 -12.512 -16.635 1.00 94.50 72 SER A CA 1
ATOM 573 C C . SER A 1 72 ? 14.746 -11.619 -16.566 1.00 94.50 72 SER A C 1
ATOM 575 O O . SER A 1 72 ? 13.893 -11.784 -15.691 1.00 94.50 72 SER A O 1
ATOM 577 N N . VAL A 1 73 ? 14.612 -10.694 -17.521 1.00 91.94 73 VAL A N 1
ATOM 578 C CA . VAL A 1 73 ? 13.413 -9.845 -17.648 1.00 91.94 73 VAL A CA 1
ATOM 579 C C . VAL A 1 73 ? 12.157 -10.694 -17.872 1.00 91.94 73 VAL A C 1
ATOM 581 O O . VAL A 1 73 ? 11.103 -10.377 -17.333 1.00 91.94 73 VAL A O 1
ATOM 584 N N . GLU A 1 74 ? 12.270 -11.801 -18.611 1.00 94.75 74 GLU A N 1
ATOM 585 C CA . GLU A 1 74 ? 11.157 -12.723 -18.866 1.00 94.75 74 GLU A CA 1
ATOM 586 C C . GLU A 1 74 ? 10.659 -13.398 -17.578 1.00 94.75 74 GLU A C 1
ATOM 588 O O . GLU A 1 74 ? 9.451 -13.467 -17.341 1.00 94.75 74 GLU A O 1
ATOM 593 N N . ASP A 1 75 ? 11.573 -13.838 -16.707 1.00 95.31 75 ASP A N 1
ATOM 594 C CA . ASP A 1 75 ? 11.207 -14.424 -15.413 1.00 95.31 75 ASP A CA 1
ATOM 595 C C . ASP A 1 75 ? 10.550 -13.383 -14.497 1.00 95.31 75 ASP A C 1
ATOM 597 O O . ASP A 1 75 ? 9.545 -13.674 -13.843 1.00 95.31 75 ASP A O 1
ATOM 601 N N . ILE A 1 76 ? 11.086 -12.156 -14.473 1.00 95.19 76 ILE A N 1
ATOM 602 C CA . ILE A 1 76 ? 10.511 -11.042 -13.706 1.00 95.19 76 ILE A CA 1
ATOM 603 C C . ILE A 1 76 ? 9.103 -10.713 -14.214 1.00 95.19 76 ILE A C 1
ATOM 605 O O . ILE A 1 76 ? 8.193 -10.552 -13.399 1.00 95.19 76 ILE A O 1
ATOM 609 N N . GLU A 1 77 ? 8.899 -10.650 -15.531 1.00 96.88 77 GLU A N 1
ATOM 610 C CA . GLU A 1 77 ? 7.585 -10.428 -16.140 1.00 96.88 77 GLU A CA 1
ATOM 611 C C . GLU A 1 77 ? 6.595 -11.515 -15.740 1.00 96.88 77 GLU A C 1
ATOM 613 O O . GLU A 1 77 ? 5.521 -11.212 -15.220 1.00 96.88 77 GLU A O 1
ATOM 618 N N . LYS A 1 78 ? 6.970 -12.784 -15.903 1.00 97.12 78 LYS A N 1
ATOM 619 C CA . LYS A 1 78 ? 6.102 -13.916 -15.574 1.00 97.12 78 LYS A CA 1
ATOM 620 C C . LYS A 1 78 ? 5.690 -13.926 -14.101 1.00 97.12 78 LYS A C 1
ATOM 622 O O . LYS A 1 78 ? 4.517 -14.145 -13.792 1.00 97.12 78 LYS A O 1
ATOM 627 N N . GLU A 1 79 ? 6.633 -13.702 -13.190 1.00 96.38 79 GLU A N 1
ATOM 628 C CA . GLU A 1 79 ? 6.348 -13.661 -11.754 1.00 96.38 79 GLU A CA 1
ATOM 629 C C . GLU A 1 79 ? 5.502 -12.450 -11.367 1.00 96.38 79 GLU A C 1
ATOM 631 O O . GLU A 1 79 ? 4.566 -12.582 -10.577 1.00 96.38 79 GLU A O 1
ATOM 636 N N . THR A 1 80 ? 5.791 -11.285 -11.948 1.00 96.69 80 THR A N 1
ATOM 637 C CA . THR A 1 80 ? 5.032 -10.062 -11.685 1.00 96.69 80 THR A CA 1
ATOM 638 C C . THR A 1 80 ? 3.599 -10.208 -12.192 1.00 96.69 80 THR A C 1
ATOM 640 O O . THR A 1 80 ? 2.659 -9.960 -11.436 1.00 96.69 80 THR A O 1
ATOM 643 N N . ALA A 1 81 ? 3.403 -10.717 -13.411 1.00 97.81 81 ALA A N 1
ATOM 644 C CA . ALA A 1 81 ? 2.084 -11.017 -13.963 1.00 97.81 81 ALA A CA 1
ATOM 645 C C . ALA A 1 81 ? 1.283 -11.967 -13.064 1.00 97.81 81 ALA A C 1
ATOM 647 O O . ALA A 1 81 ? 0.128 -11.689 -12.733 1.00 97.81 81 ALA A O 1
ATOM 648 N N . ALA A 1 82 ? 1.907 -13.060 -12.612 1.00 98.00 82 ALA A N 1
ATOM 649 C CA . ALA A 1 82 ? 1.277 -14.004 -11.693 1.00 98.00 82 ALA A CA 1
ATOM 650 C C . ALA A 1 82 ? 0.930 -13.354 -10.340 1.00 98.00 82 ALA A C 1
ATOM 652 O O . ALA A 1 82 ? -0.144 -13.607 -9.789 1.00 98.00 82 ALA A O 1
ATOM 653 N N . GLY A 1 83 ? 1.805 -12.486 -9.823 1.00 96.81 83 GLY A N 1
ATOM 654 C CA . GLY A 1 83 ? 1.583 -11.719 -8.600 1.00 96.81 83 GLY A CA 1
ATOM 655 C C . GLY A 1 83 ? 0.351 -10.818 -8.691 1.00 96.81 83 GLY A C 1
ATOM 656 O O . GLY A 1 83 ? -0.533 -10.914 -7.838 1.00 96.81 83 GLY A O 1
ATOM 657 N N . PHE A 1 84 ? 0.240 -10.007 -9.747 1.00 97.94 84 PHE A N 1
ATOM 658 C CA . PHE A 1 84 ? -0.922 -9.138 -9.972 1.00 97.94 84 PHE A CA 1
ATOM 659 C C . PHE A 1 84 ? -2.211 -9.938 -10.191 1.00 97.94 84 PHE A C 1
ATOM 661 O O . PHE A 1 84 ? -3.238 -9.615 -9.593 1.00 97.94 84 PHE A O 1
ATOM 668 N N . ALA A 1 85 ? -2.160 -11.031 -10.958 1.00 97.56 85 ALA A N 1
ATOM 669 C CA . ALA A 1 85 ? -3.313 -11.911 -11.144 1.00 97.56 85 ALA A CA 1
ATOM 670 C C . ALA A 1 85 ? -3.798 -12.520 -9.814 1.00 97.56 85 ALA A C 1
ATOM 672 O O . ALA A 1 85 ? -4.999 -12.601 -9.569 1.00 97.56 85 ALA A O 1
ATOM 673 N N . SER A 1 86 ? -2.888 -12.889 -8.903 1.00 96.88 86 SER A N 1
ATOM 674 C CA . SER A 1 86 ? -3.252 -13.495 -7.609 1.00 96.88 86 SER A CA 1
ATOM 675 C C . SER A 1 86 ? -4.088 -12.582 -6.696 1.00 96.88 86 SER A C 1
ATOM 677 O O . SER A 1 86 ? -4.829 -13.068 -5.833 1.00 96.88 86 SER A O 1
ATOM 679 N N . ILE A 1 87 ? -4.000 -11.264 -6.900 1.00 96.19 87 ILE A N 1
ATOM 680 C CA . ILE A 1 87 ? -4.746 -10.242 -6.152 1.00 96.19 87 ILE A CA 1
ATOM 681 C C . ILE A 1 87 ? -5.884 -9.612 -6.972 1.00 96.19 87 ILE A C 1
ATOM 683 O O . ILE A 1 87 ? -6.493 -8.643 -6.510 1.00 96.19 87 ILE A O 1
ATOM 687 N N . ASP A 1 88 ? -6.226 -10.220 -8.116 1.00 96.25 88 ASP A N 1
ATOM 688 C CA . ASP A 1 88 ? -7.213 -9.762 -9.105 1.00 96.25 88 ASP A CA 1
ATOM 689 C C . ASP A 1 88 ? -6.910 -8.331 -9.604 1.00 96.25 88 ASP A C 1
ATOM 691 O O . ASP A 1 88 ? -7.756 -7.442 -9.503 1.00 96.25 88 ASP A O 1
ATOM 695 N N . ALA A 1 89 ? -5.669 -8.093 -10.046 1.00 97.44 89 ALA A N 1
ATOM 696 C CA . ALA A 1 89 ? -5.172 -6.788 -10.496 1.00 97.44 89 ALA A CA 1
ATOM 697 C C . ALA A 1 89 ? -4.454 -6.831 -11.858 1.00 97.44 89 ALA A C 1
ATOM 699 O O . ALA A 1 89 ? -3.684 -5.928 -12.180 1.00 97.44 89 ALA A O 1
ATOM 700 N N . ASP A 1 90 ? -4.667 -7.870 -12.665 1.00 96.94 90 ASP A N 1
ATOM 701 C CA . ASP A 1 90 ? -4.089 -7.973 -14.011 1.00 96.94 90 ASP A CA 1
ATOM 702 C C . ASP A 1 90 ? -4.445 -6.764 -14.896 1.00 96.94 90 ASP A C 1
ATOM 704 O O . ASP A 1 90 ? -3.594 -6.258 -15.627 1.00 96.94 90 ASP A O 1
ATOM 708 N N . HIS A 1 91 ? -5.656 -6.221 -14.742 1.00 96.81 91 HIS A N 1
ATOM 709 C CA . HIS A 1 91 ? -6.128 -5.030 -15.455 1.00 96.81 91 HIS A CA 1
ATOM 710 C C . HIS A 1 91 ? -5.373 -3.740 -15.109 1.00 96.81 91 HIS A C 1
ATOM 712 O O . HIS A 1 91 ? -5.512 -2.752 -15.827 1.00 96.81 91 HIS A O 1
ATOM 718 N N . CYS A 1 92 ? -4.585 -3.722 -14.032 1.00 97.44 92 CYS A N 1
ATOM 719 C CA . CYS A 1 92 ? -3.786 -2.565 -13.634 1.00 97.44 92 CYS A CA 1
ATOM 720 C C . CYS A 1 92 ? -2.459 -2.455 -14.396 1.00 97.44 92 CYS A C 1
ATOM 722 O O . CYS A 1 92 ? -1.740 -1.486 -14.185 1.00 97.44 92 CYS A O 1
ATOM 724 N N . ARG A 1 93 ? -2.115 -3.405 -15.277 1.00 97.44 93 ARG A N 1
ATOM 725 C CA . ARG A 1 93 ? -0.848 -3.426 -16.035 1.00 97.44 93 ARG A CA 1
ATOM 726 C C . ARG A 1 93 ? -1.080 -3.150 -17.531 1.00 97.44 93 ARG A C 1
ATOM 728 O O . ARG A 1 93 ? -0.924 -4.062 -18.341 1.00 97.44 93 ARG A O 1
ATOM 735 N N . PRO A 1 94 ? -1.512 -1.934 -17.924 1.00 96.12 94 PRO A N 1
ATOM 736 C CA . PRO A 1 94 ? -1.838 -1.636 -19.319 1.00 96.12 94 PRO A CA 1
ATOM 737 C C . PRO A 1 94 ? -0.603 -1.556 -20.227 1.00 96.12 94 PRO A C 1
ATOM 739 O O . PRO A 1 94 ? -0.724 -1.814 -21.422 1.00 96.12 94 PRO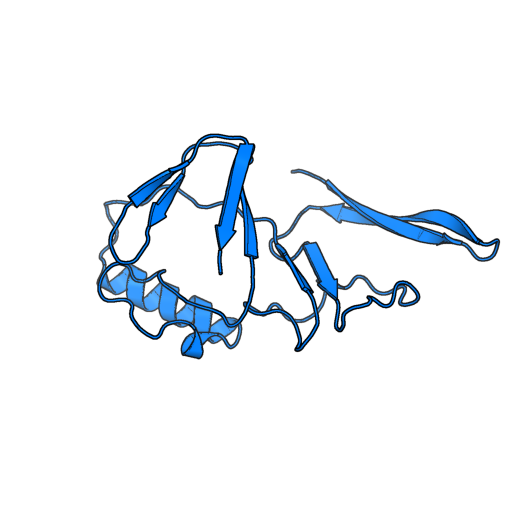 A O 1
ATOM 742 N N . ASP A 1 95 ? 0.558 -1.205 -19.672 1.00 95.94 95 ASP A N 1
ATOM 743 C CA . ASP A 1 95 ? 1.840 -1.140 -20.368 1.00 95.94 95 ASP A CA 1
ATOM 744 C C . ASP A 1 95 ? 2.960 -1.529 -19.395 1.00 95.94 95 ASP A C 1
ATOM 746 O O . ASP A 1 95 ? 3.101 -0.939 -18.325 1.00 95.94 95 ASP A O 1
ATOM 750 N N . THR A 1 96 ? 3.726 -2.555 -19.759 1.00 96.12 96 THR A N 1
ATOM 751 C CA . THR A 1 96 ? 4.873 -3.066 -18.993 1.00 96.12 96 THR A CA 1
ATOM 752 C C . THR A 1 96 ? 6.153 -3.085 -19.825 1.00 96.12 96 THR A C 1
ATOM 754 O O . THR A 1 96 ? 7.128 -3.743 -19.468 1.00 96.12 96 THR A O 1
ATOM 757 N N . THR A 1 97 ? 6.164 -2.376 -20.957 1.00 94.31 97 THR A N 1
ATOM 758 C CA . THR A 1 97 ? 7.292 -2.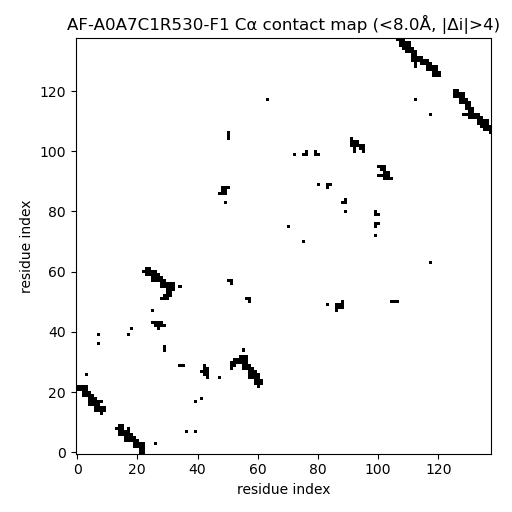374 -21.898 1.00 94.31 97 THR A CA 1
ATOM 759 C C . THR A 1 97 ? 8.569 -1.802 -21.290 1.00 94.31 97 THR A C 1
ATOM 761 O O . THR A 1 97 ? 9.658 -2.263 -21.634 1.00 94.31 97 THR A O 1
ATOM 764 N N . ARG A 1 98 ? 8.446 -0.822 -20.384 1.00 94.19 98 ARG A N 1
ATOM 765 C CA . ARG A 1 98 ? 9.582 -0.177 -19.713 1.00 94.19 98 ARG A CA 1
ATOM 766 C C . ARG A 1 98 ? 10.050 -0.937 -18.469 1.00 94.19 98 ARG A C 1
ATOM 768 O O . ARG A 1 98 ? 11.250 -1.115 -18.302 1.00 94.19 98 ARG A O 1
ATOM 775 N N . ASP A 1 99 ? 9.130 -1.407 -17.630 1.00 94.56 99 ASP A N 1
ATOM 776 C CA . ASP A 1 99 ? 9.427 -2.317 -16.518 1.00 94.56 99 ASP A CA 1
ATOM 777 C C . ASP A 1 99 ? 8.203 -3.212 -16.231 1.00 94.56 99 ASP A C 1
ATOM 779 O O . ASP A 1 99 ? 7.076 -2.705 -16.172 1.00 94.56 99 ASP A O 1
ATOM 783 N N . PRO A 1 100 ? 8.389 -4.529 -16.005 1.00 95.50 100 PRO A N 1
ATOM 784 C CA . PRO A 1 100 ? 7.313 -5.457 -15.656 1.00 95.50 100 PRO A CA 1
ATOM 785 C C . PRO A 1 100 ? 6.384 -5.016 -14.519 1.00 95.50 100 PRO A C 1
ATOM 787 O O . PRO A 1 100 ? 5.221 -5.420 -14.453 1.00 95.50 100 PRO A O 1
ATOM 790 N N . ARG A 1 101 ? 6.890 -4.229 -13.574 1.00 94.56 101 ARG A N 1
ATOM 791 C CA . ARG A 1 101 ? 6.198 -3.818 -12.350 1.00 94.56 101 ARG A CA 1
ATOM 792 C C . ARG A 1 101 ? 5.424 -2.517 -12.538 1.00 94.56 101 ARG A C 1
ATOM 794 O O . ARG A 1 101 ? 4.682 -2.146 -11.625 1.00 94.56 101 ARG A O 1
ATOM 801 N N . MET A 1 102 ? 5.552 -1.842 -13.685 1.00 96.94 102 MET A N 1
ATOM 802 C CA . MET A 1 102 ? 4.737 -0.668 -14.000 1.00 96.94 102 MET A CA 1
ATOM 803 C C . MET A 1 102 ? 3.253 -1.032 -14.036 1.00 96.94 102 MET A C 1
ATOM 805 O O . MET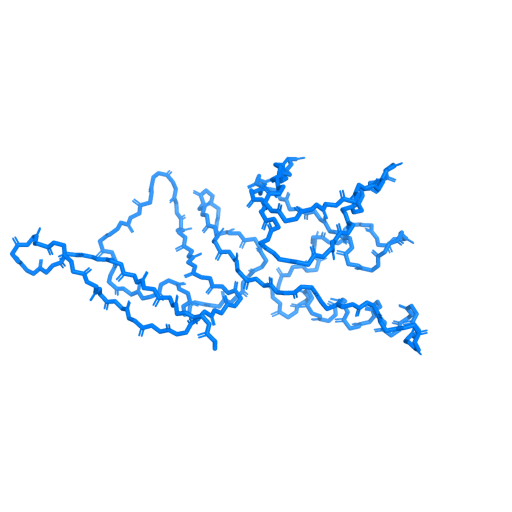 A 1 102 ? 2.842 -2.076 -14.545 1.00 96.94 102 MET A O 1
ATOM 809 N N . HIS A 1 103 ? 2.450 -0.175 -13.413 1.00 97.38 103 HIS A N 1
ATOM 810 C CA . HIS A 1 103 ? 1.012 -0.345 -13.289 1.00 97.38 103 HIS A CA 1
ATOM 811 C C . HIS A 1 103 ? 0.341 0.996 -12.988 1.00 97.38 103 HIS A C 1
ATOM 813 O O . HIS A 1 103 ? 0.984 1.957 -12.569 1.00 97.38 103 HIS A O 1
ATOM 819 N N . THR A 1 104 ? -0.973 1.043 -13.178 1.00 97.00 104 THR A N 1
ATOM 820 C CA . THR A 1 104 ? -1.811 2.197 -12.862 1.00 97.00 104 THR A CA 1
ATOM 821 C C . THR A 1 104 ? -3.121 1.748 -12.222 1.00 97.00 104 THR A C 1
ATOM 823 O O . THR A 1 104 ? -3.652 0.671 -12.509 1.00 97.00 104 THR A O 1
ATOM 826 N N . THR A 1 105 ? -3.651 2.585 -11.342 1.00 96.94 105 THR A N 1
ATOM 827 C CA . THR A 1 105 ? -4.905 2.379 -10.617 1.00 96.94 105 THR A CA 1
ATOM 828 C C . THR A 1 105 ? -5.740 3.647 -10.704 1.00 96.94 105 THR A C 1
ATOM 830 O O . THR A 1 105 ? -5.220 4.748 -10.865 1.00 96.94 105 THR A O 1
ATOM 833 N N . LYS A 1 106 ? -7.067 3.529 -10.576 1.00 96.12 106 LYS A N 1
ATOM 834 C CA . LYS A 1 106 ? -7.953 4.709 -10.519 1.00 96.12 106 LYS A CA 1
ATOM 835 C C . LYS A 1 106 ? -8.004 5.278 -9.099 1.00 96.12 106 LYS A C 1
ATOM 837 O O . LYS A 1 106 ? -9.077 5.371 -8.499 1.00 96.12 106 LYS A O 1
ATOM 842 N N . THR A 1 107 ? -6.840 5.611 -8.549 1.00 96.88 107 THR A N 1
ATOM 843 C CA . THR A 1 107 ? -6.654 6.076 -7.170 1.00 96.88 107 THR A CA 1
ATOM 844 C C . THR A 1 107 ? -5.751 7.300 -7.121 1.00 96.88 107 THR A C 1
ATOM 846 O O . THR A 1 107 ? -5.073 7.632 -8.084 1.00 96.88 107 THR A O 1
ATOM 849 N N . VAL A 1 108 ? -5.775 7.991 -5.983 1.00 97.38 108 VAL A N 1
ATOM 850 C CA . VAL A 1 108 ? -4.669 8.855 -5.572 1.00 97.38 108 VAL A CA 1
ATOM 851 C C . VAL A 1 108 ? -3.929 8.138 -4.454 1.00 97.38 108 VAL A C 1
ATOM 853 O O . VAL A 1 108 ? -4.564 7.715 -3.483 1.00 97.38 108 VAL A O 1
ATOM 856 N N . ASP A 1 109 ? -2.611 8.022 -4.579 1.00 98.06 109 ASP A N 1
ATOM 857 C CA . ASP A 1 109 ? -1.781 7.327 -3.600 1.00 98.06 109 ASP A CA 1
ATOM 858 C C . ASP A 1 109 ? -0.823 8.308 -2.923 1.00 98.06 109 ASP A C 1
ATOM 860 O O . ASP A 1 109 ? -0.165 9.125 -3.567 1.00 98.06 109 ASP A O 1
ATOM 864 N N . TYR A 1 110 ? -0.743 8.215 -1.598 1.00 98.25 110 TYR A N 1
ATOM 865 C CA . TYR A 1 110 ? 0.224 8.950 -0.790 1.00 98.25 110 TYR A CA 1
ATOM 866 C C . TYR A 1 110 ? 1.306 7.974 -0.345 1.00 98.25 110 TYR A C 1
ATOM 868 O O . TYR A 1 110 ? 1.064 7.119 0.511 1.00 98.25 110 TYR A O 1
ATOM 876 N N . ILE A 1 111 ? 2.487 8.086 -0.941 1.00 98.19 111 ILE A N 1
ATOM 877 C CA . ILE A 1 111 ? 3.610 7.180 -0.7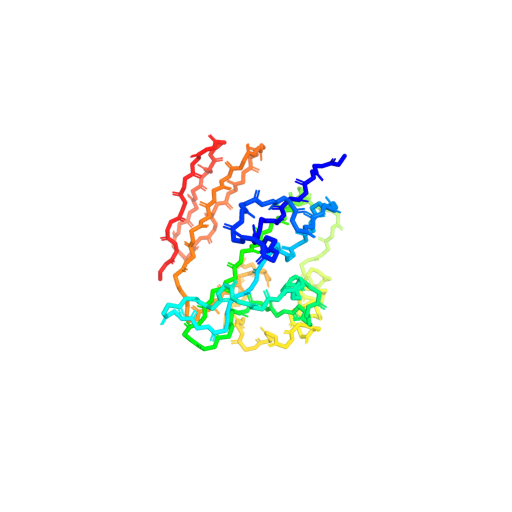06 1.00 98.19 111 ILE A CA 1
ATOM 878 C C . ILE A 1 111 ? 4.681 7.956 0.047 1.00 98.19 111 ILE A C 1
ATOM 880 O O . ILE A 1 111 ? 5.000 9.084 -0.311 1.00 98.19 111 ILE A O 1
ATOM 884 N N . ILE A 1 112 ? 5.230 7.359 1.100 1.00 98.25 112 ILE A N 1
ATOM 885 C CA . ILE A 1 112 ? 6.301 7.956 1.898 1.00 98.25 112 ILE A CA 1
ATOM 886 C C . ILE A 1 112 ? 7.436 6.945 1.948 1.00 98.25 112 ILE A C 1
ATOM 888 O O . ILE A 1 112 ? 7.229 5.821 2.416 1.00 98.25 112 ILE A O 1
ATOM 892 N N . LEU A 1 113 ? 8.626 7.331 1.490 1.00 98.06 113 LEU A N 1
ATOM 893 C CA . LEU A 1 113 ? 9.810 6.495 1.662 1.00 98.06 113 LEU A CA 1
ATOM 894 C C . LEU A 1 113 ? 10.243 6.570 3.127 1.00 98.06 113 LEU A C 1
ATOM 896 O O . LEU A 1 113 ? 10.522 7.647 3.637 1.00 98.06 113 LEU A O 1
ATOM 900 N N . LEU A 1 114 ? 10.271 5.445 3.838 1.00 97.12 114 LEU A N 1
ATOM 901 C CA . LEU A 1 114 ? 10.609 5.444 5.268 1.00 97.12 114 LEU A CA 1
ATOM 902 C C . LEU A 1 114 ? 12.101 5.216 5.524 1.00 97.12 114 LEU A C 1
ATOM 904 O O . LEU A 1 114 ? 12.653 5.772 6.468 1.00 97.12 114 LEU A O 1
ATOM 908 N N . GLU A 1 115 ? 12.741 4.385 4.705 1.00 96.94 115 GL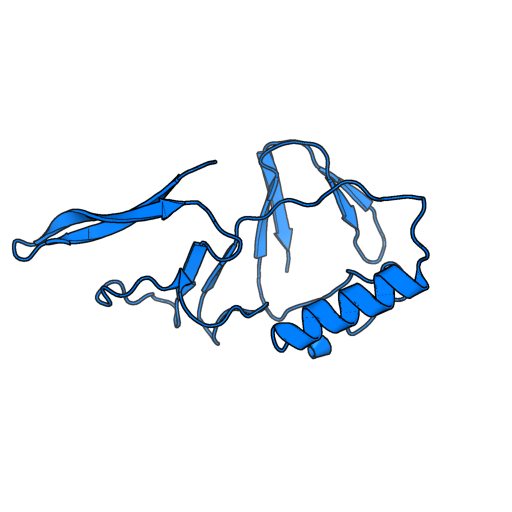U A N 1
ATOM 909 C CA . GLU A 1 115 ? 14.127 3.956 4.873 1.00 96.94 115 GLU A CA 1
ATOM 910 C C . GLU A 1 115 ? 14.679 3.446 3.536 1.00 96.94 115 GLU A C 1
ATOM 912 O O . GLU A 1 115 ? 13.927 2.902 2.727 1.00 96.94 115 GLU A O 1
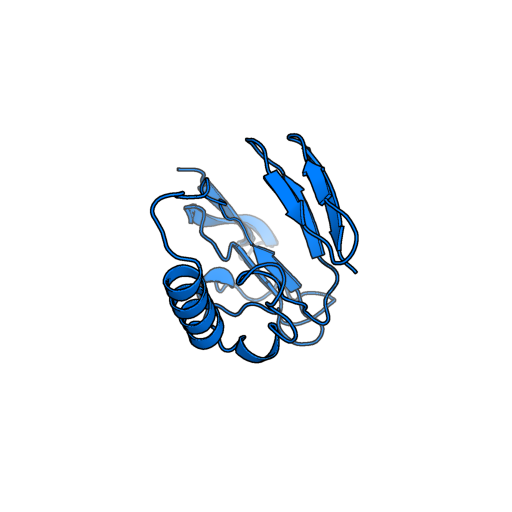ATOM 917 N N . GLY A 1 116 ? 15.991 3.583 3.337 1.00 96.12 116 GLY A N 1
ATOM 918 C CA . GLY A 1 116 ? 16.692 3.104 2.148 1.00 96.12 116 GLY A CA 1
ATOM 919 C C . GLY A 1 116 ? 16.657 4.090 0.983 1.00 96.12 116 GLY A C 1
ATOM 920 O O . GLY A 1 116 ? 16.458 5.289 1.172 1.00 96.12 116 GLY A O 1
ATOM 921 N N . GLU A 1 117 ? 16.879 3.558 -0.214 1.00 92.81 117 GLU A N 1
ATOM 922 C CA . GLU A 1 117 ? 16.944 4.294 -1.476 1.00 92.81 117 GLU A CA 1
ATOM 923 C C . GLU A 1 117 ? 16.008 3.606 -2.473 1.00 92.81 117 GLU A C 1
ATOM 925 O O . GLU A 1 117 ? 16.026 2.380 -2.607 1.00 92.81 117 GLU A O 1
ATOM 930 N N . VAL A 1 118 ? 15.155 4.384 -3.141 1.00 96.31 118 VAL A N 1
ATOM 931 C CA . VAL A 1 118 ? 14.208 3.893 -4.150 1.00 96.31 118 VAL A CA 1
ATOM 932 C C . VAL A 1 118 ? 14.176 4.892 -5.299 1.00 96.31 118 VAL A C 1
ATOM 934 O O . VAL A 1 118 ? 14.117 6.096 -5.065 1.00 96.31 118 VAL A O 1
ATOM 937 N N . THR A 1 119 ? 14.174 4.398 -6.535 1.00 96.81 119 THR A N 1
ATOM 938 C CA . THR A 1 119 ? 13.929 5.228 -7.723 1.00 96.81 119 THR A CA 1
ATOM 939 C C . THR A 1 119 ? 12.454 5.137 -8.100 1.00 96.81 119 THR A C 1
ATOM 941 O O . THR A 1 119 ? 11.929 4.041 -8.301 1.00 96.81 119 THR A O 1
ATOM 944 N N . LEU A 1 120 ? 11.771 6.280 -8.177 1.00 97.44 120 LEU A N 1
ATOM 945 C CA . LEU A 1 120 ? 10.436 6.385 -8.755 1.00 97.44 120 LEU A CA 1
ATOM 946 C C . LEU A 1 120 ? 10.566 6.411 -10.278 1.00 97.44 120 LEU A C 1
ATOM 94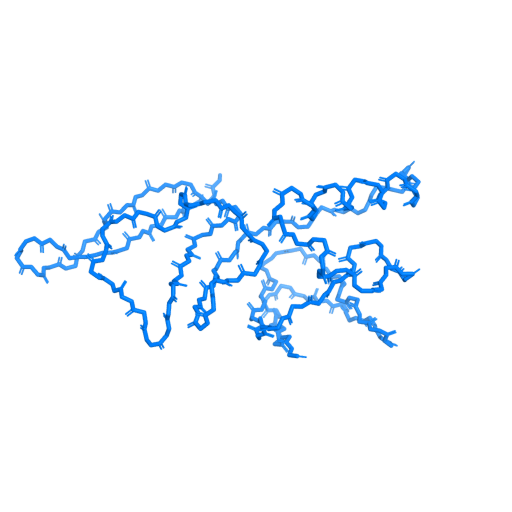8 O O . LEU A 1 120 ? 11.067 7.382 -10.839 1.00 97.44 120 LEU A O 1
ATOM 952 N N . LEU A 1 121 ? 10.093 5.349 -10.922 1.00 96.69 121 LEU A N 1
ATOM 953 C CA . LEU A 1 121 ? 10.042 5.209 -12.373 1.00 96.69 121 LEU A CA 1
ATOM 954 C C . LEU A 1 121 ? 8.678 5.685 -12.898 1.00 96.69 121 LEU A C 1
ATOM 956 O O . LEU A 1 121 ? 7.651 5.110 -12.535 1.00 96.69 121 LEU A O 1
ATOM 960 N N . LEU A 1 122 ? 8.667 6.719 -13.740 1.00 96.88 122 LEU A N 1
ATOM 961 C CA . LEU A 1 122 ? 7.482 7.232 -14.446 1.00 96.88 122 LEU A CA 1
ATOM 962 C C . LEU A 1 122 ? 7.630 7.008 -15.955 1.00 96.88 122 LEU A C 1
ATOM 964 O O . LEU A 1 122 ? 8.648 6.487 -16.385 1.00 96.88 122 LEU A O 1
ATOM 968 N N . ASP A 1 123 ? 6.655 7.406 -16.776 1.00 95.94 123 ASP A N 1
ATOM 969 C CA . ASP A 1 123 ? 6.705 7.180 -18.233 1.00 95.94 123 ASP A CA 1
ATOM 970 C C . ASP A 1 123 ? 7.854 7.924 -18.927 1.00 95.94 123 ASP A C 1
ATOM 972 O O . ASP A 1 123 ? 8.483 7.375 -19.832 1.00 95.94 123 ASP A O 1
ATOM 976 N N . GLU A 1 124 ? 8.177 9.139 -18.475 1.00 96.62 124 GLU A N 1
ATOM 977 C CA . GLU A 1 124 ? 9.165 10.017 -19.126 1.00 96.62 124 GLU A CA 1
ATOM 978 C C . GLU A 1 124 ? 10.400 10.307 -18.264 1.00 96.62 124 GLU A C 1
ATOM 980 O O . GLU A 1 124 ? 11.416 10.770 -18.781 1.00 96.62 124 GLU A O 1
ATOM 985 N N . GLU A 1 125 ? 10.349 10.019 -16.962 1.00 97.06 125 GLU A N 1
ATOM 986 C CA . GLU A 1 125 ? 11.419 10.385 -16.032 1.00 97.06 125 GLU A CA 1
ATOM 987 C C . GLU A 1 125 ? 11.637 9.357 -14.920 1.00 97.06 125 GLU A C 1
ATOM 989 O O . GLU A 1 125 ? 10.842 8.438 -14.714 1.00 97.06 125 GLU A O 1
ATOM 994 N N . GLU A 1 126 ? 12.759 9.526 -14.227 1.00 97.88 126 GLU A N 1
ATOM 995 C CA . GLU A 1 126 ? 13.155 8.778 -13.040 1.00 97.88 126 GLU A CA 1
ATOM 996 C C . GLU A 1 126 ? 13.556 9.764 -11.951 1.00 97.88 126 GLU A C 1
ATOM 998 O O . GLU A 1 126 ? 14.269 10.735 -12.213 1.00 97.88 126 GLU A O 1
ATOM 1003 N N . VAL A 1 127 ? 13.103 9.513 -10.725 1.00 98.12 127 VAL A N 1
ATOM 1004 C CA . VAL A 1 127 ? 13.389 10.375 -9.576 1.00 98.12 127 VAL A CA 1
ATOM 1005 C C . VAL A 1 127 ? 13.951 9.534 -8.438 1.00 98.12 127 VAL A C 1
ATOM 1007 O O . VAL A 1 127 ? 13.279 8.637 -7.931 1.00 98.12 127 VAL A O 1
ATOM 1010 N N . GLU A 1 128 ? 15.172 9.837 -8.002 1.00 98.12 128 GLU A N 1
ATOM 1011 C CA . GLU A 1 128 ? 15.745 9.242 -6.792 1.00 98.12 128 GLU A CA 1
ATOM 1012 C C . GLU A 1 128 ? 15.054 9.812 -5.548 1.00 98.12 128 GLU A C 1
ATOM 1014 O O . GLU A 1 128 ? 15.129 11.013 -5.276 1.00 98.12 128 GLU A O 1
ATOM 1019 N N . LEU A 1 129 ? 14.396 8.947 -4.778 1.00 98.06 129 LEU A N 1
ATOM 1020 C CA . LEU A 1 129 ? 13.758 9.309 -3.519 1.00 98.06 129 LEU A CA 1
ATOM 1021 C C . LEU A 1 129 ? 14.711 9.079 -2.347 1.00 98.06 129 LEU A C 1
ATOM 1023 O O . LEU A 1 129 ? 15.424 8.074 -2.278 1.00 98.06 129 LEU A O 1
ATOM 1027 N N . LYS A 1 130 ? 14.661 9.985 -1.374 1.00 97.50 130 LYS A N 1
ATOM 1028 C CA . LYS A 1 130 ? 15.368 9.889 -0.096 1.00 97.50 130 LYS A CA 1
ATOM 1029 C C . LYS A 1 130 ? 14.389 9.594 1.039 1.00 97.50 130 LYS A C 1
ATOM 1031 O O . LYS A 1 130 ? 13.193 9.873 0.919 1.00 97.50 130 LYS A O 1
ATOM 1036 N N . PRO A 1 131 ? 14.860 9.033 2.168 1.00 98.19 131 PRO A N 1
ATOM 1037 C CA . PRO A 1 131 ? 14.011 8.830 3.331 1.00 98.19 131 PRO A CA 1
ATOM 1038 C C . PRO A 1 131 ? 13.256 10.107 3.717 1.00 98.19 131 PRO A C 1
ATOM 1040 O O . PRO A 1 131 ? 13.839 11.184 3.823 1.00 98.19 131 PRO A O 1
ATOM 1043 N N . PHE A 1 132 ? 11.961 9.930 3.961 1.00 97.38 132 PHE A N 1
ATOM 1044 C CA . PHE A 1 132 ? 10.931 10.928 4.246 1.00 97.38 132 PHE A CA 1
ATOM 1045 C C . PHE A 1 132 ? 10.438 11.768 3.063 1.00 97.38 132 PHE A C 1
ATOM 1047 O O . PHE A 1 132 ? 9.558 12.608 3.270 1.00 97.38 132 PHE A O 1
ATOM 1054 N N . ASP A 1 133 ? 10.902 11.508 1.839 1.00 98.38 133 ASP A N 1
ATOM 1055 C CA . ASP A 1 133 ? 10.255 12.056 0.648 1.00 98.38 133 ASP A CA 1
ATOM 1056 C C . ASP A 1 133 ? 8.841 11.485 0.489 1.00 98.38 133 ASP A C 1
ATOM 1058 O O . ASP A 1 133 ? 8.551 10.332 0.838 1.00 98.38 133 ASP A O 1
ATOM 1062 N N . VAL A 1 134 ? 7.950 12.324 -0.040 1.00 98.31 134 VAL A N 1
ATOM 1063 C CA . VAL A 1 134 ? 6.529 12.021 -0.220 1.00 98.31 134 VAL A CA 1
ATOM 1064 C C . VAL A 1 134 ? 6.171 12.125 -1.695 1.00 98.31 134 VAL A C 1
ATOM 1066 O O . VAL A 1 134 ? 6.374 13.168 -2.312 1.00 98.31 134 VAL A O 1
ATOM 1069 N N . VAL A 1 135 ? 5.569 11.069 -2.235 1.00 98.38 135 VAL A N 1
ATOM 1070 C CA . VAL A 1 135 ? 4.980 11.049 -3.576 1.00 98.38 135 VAL A CA 1
ATOM 1071 C C . VAL A 1 135 ? 3.465 11.123 -3.443 1.00 98.38 135 VAL A C 1
ATOM 1073 O O . VAL A 1 135 ? 2.854 10.379 -2.673 1.00 98.38 135 VAL A O 1
ATOM 1076 N N . VAL A 1 136 ? 2.859 12.028 -4.208 1.00 98.50 136 VAL A N 1
ATOM 1077 C CA . VAL A 1 136 ? 1.409 12.086 -4.413 1.00 98.50 136 VAL A CA 1
ATOM 1078 C C . VAL A 1 136 ? 1.132 11.618 -5.838 1.00 98.50 136 VAL A C 1
ATOM 1080 O O . VAL A 1 136 ? 1.237 12.409 -6.772 1.00 98.50 136 VAL A O 1
ATOM 1083 N N . GLN A 1 137 ? 0.804 10.339 -5.998 1.00 97.62 137 GLN A N 1
ATOM 1084 C CA . GLN A 1 137 ? 0.559 9.718 -7.302 1.00 97.62 137 GLN A CA 1
ATOM 1085 C C . GLN A 1 137 ? -0.901 9.944 -7.713 1.00 97.62 137 GLN A C 1
ATOM 1087 O O . GLN A 1 137 ? -1.798 9.658 -6.918 1.00 97.62 137 GLN A O 1
ATOM 1092 N N . ARG A 1 138 ? -1.147 10.500 -8.906 1.00 94.19 138 ARG A N 1
ATOM 1093 C CA . ARG A 1 138 ? -2.479 10.896 -9.401 1.00 94.19 138 ARG A CA 1
ATOM 1094 C C . ARG A 1 138 ? -2.698 10.509 -10.851 1.00 94.19 138 ARG A C 1
ATOM 1096 O O . ARG A 1 138 ? -1.751 10.710 -11.637 1.00 94.19 138 ARG A O 1
#

pLDDT: mean 95.37, std 3.46, range [65.12, 98.5]

Nearest PDB structures (foldseek):
  8kg9-assembly1_A  TM=3.856E-01  e=4.491E+00  Saccharomyces cerevisiae S288C
  6ptj-assembly1_A  TM=3.906E-01  e=8.198E+00  Saccharomyces cerevisiae
  3qjp-assembly1_A  TM=1.756E-01  e=5.065E+00  Pyrococcus horikoshii

Solvent-accessible surface area (backbone atoms only — not comparable to full-atom values): 8746 Å² total; per-residue (Å²): 134,66,73,36,78,39,73,43,63,51,99,86,68,46,82,43,80,70,42,79,48,67,63,46,57,56,62,36,52,33,71,32,72,82,66,79,84,80,67,85,69,68,50,42,77,52,86,71,50,79,70,50,48,78,67,31,39,64,42,71,48,85,81,86,75,81,85,63,88,88,60,54,71,68,58,51,34,55,52,41,51,53,52,34,45,76,30,76,34,55,87,27,48,86,61,42,89,89,42,56,82,42,64,59,72,102,56,74,46,82,46,66,40,79,69,70,77,51,72,51,79,58,98,90,52,75,43,83,45,49,59,71,40,74,47,78,47,115